Protein AF-A0A928R3A6-F1 (afdb_monomer)

Solvent-accessible surface area (backbone atoms only — not comparable to full-atom values): 7538 Å² total; per-residue (Å²): 135,83,84,81,79,82,68,77,83,65,79,88,71,73,88,91,56,94,48,51,78,39,43,74,78,38,34,31,51,31,43,35,30,41,35,39,32,39,59,87,76,88,65,63,70,66,46,34,37,37,31,57,60,89,58,88,68,73,43,82,46,68,62,57,96,52,33,34,70,45,71,86,47,59,63,73,38,48,32,35,33,38,42,36,21,83,96,40,38,27,48,78,45,53,43,60,20,30,88,69,92,76,82,71,78,62,62,79,37,86,88,42,66,90,49,45,90,82,50,75,68,90,128

Foldseek 3Di:
DDDDPPPPPFQDDDPPDQFWQWHWRAWFAEQFKIKTFTGDDDLDDKWKWKDFPPDDDIDTFDDDHGMTMDGRHHGQTKMWMWMDRVVTIGDIAIDHHHHDDDGPGGDQDLPGCNCVVVPSDDD

Structure (mmCIF, N/CA/C/O backbone):
data_AF-A0A928R3A6-F1
#
_entry.id   AF-A0A928R3A6-F1
#
loop_
_atom_site.group_PDB
_atom_site.id
_atom_site.type_symbol
_atom_site.label_atom_id
_atom_site.label_alt_id
_atom_site.label_comp_id
_atom_site.label_asym_id
_atom_site.label_entity_id
_atom_site.label_seq_id
_atom_site.pdbx_PDB_ins_code
_atom_site.Cartn_x
_atom_site.Cartn_y
_atom_site.Cartn_z
_atom_site.occupancy
_atom_site.B_iso_or_equiv
_atom_site.auth_seq_id
_atom_site.auth_comp_id
_atom_site.auth_asym_id
_atom_site.auth_atom_id
_atom_site.pdbx_PDB_model_num
ATOM 1 N N . MET A 1 1 ? -9.986 -32.278 -26.704 1.00 42.88 1 MET A N 1
ATOM 2 C CA . MET A 1 1 ? -9.747 -30.841 -26.449 1.00 42.88 1 MET A CA 1
ATOM 3 C C . MET A 1 1 ? -8.354 -30.704 -25.855 1.00 42.88 1 MET A C 1
ATOM 5 O O . MET A 1 1 ? -8.076 -31.394 -24.886 1.00 42.88 1 MET A O 1
ATOM 9 N N . LYS A 1 2 ? -7.455 -29.922 -26.465 1.00 39.16 2 LYS A N 1
ATOM 10 C CA . LYS A 1 2 ? -6.143 -29.616 -25.871 1.00 39.16 2 LYS A CA 1
ATOM 11 C C . LYS A 1 2 ? -6.337 -28.408 -24.954 1.00 39.16 2 LYS A C 1
ATOM 13 O O . LYS A 1 2 ? -6.715 -27.351 -25.447 1.00 39.16 2 LYS A O 1
ATOM 18 N N . GLY A 1 3 ? -6.170 -28.602 -23.646 1.00 44.81 3 GLY A N 1
ATOM 19 C CA . GLY A 1 3 ? -6.261 -27.526 -22.659 1.00 44.81 3 GLY A CA 1
ATOM 20 C C . GLY A 1 3 ? -5.193 -26.476 -22.936 1.00 44.81 3 GLY A C 1
ATOM 21 O O . GLY A 1 3 ? -4.018 -26.805 -23.095 1.00 44.81 3 GLY A O 1
ATOM 22 N N . GLN A 1 4 ? -5.627 -25.230 -23.076 1.00 43.78 4 GLN A N 1
ATOM 23 C CA . GLN A 1 4 ? -4.754 -24.089 -23.270 1.00 43.78 4 GLN A CA 1
ATOM 24 C C . GLN A 1 4 ? -4.364 -23.576 -21.875 1.00 43.78 4 GLN A C 1
ATOM 26 O O . GLN A 1 4 ? -5.187 -22.988 -21.183 1.00 43.78 4 GLN A O 1
ATOM 31 N N . ASN A 1 5 ? -3.132 -23.863 -21.445 1.00 48.47 5 ASN A N 1
ATOM 32 C CA . ASN A 1 5 ? -2.627 -23.514 -20.109 1.00 48.47 5 ASN A CA 1
ATOM 33 C C . ASN A 1 5 ? -1.894 -22.160 -20.084 1.00 48.47 5 ASN A C 1
ATOM 35 O O . ASN A 1 5 ? -1.284 -21.813 -19.080 1.00 48.47 5 ASN A O 1
ATOM 39 N N . THR A 1 6 ? -1.928 -21.392 -21.178 1.00 50.00 6 THR A N 1
ATOM 40 C CA . THR A 1 6 ? -1.274 -20.074 -21.283 1.00 50.00 6 THR A CA 1
ATOM 41 C C . THR A 1 6 ? -2.200 -18.946 -20.820 1.00 50.00 6 THR A C 1
ATOM 43 O O . THR A 1 6 ? -2.228 -17.864 -21.403 1.00 50.00 6 THR A O 1
ATOM 46 N N . TRP A 1 7 ? -2.966 -19.181 -19.748 1.00 54.53 7 TRP A N 1
ATOM 47 C CA . TRP A 1 7 ? -3.520 -18.067 -18.984 1.00 54.53 7 TRP A CA 1
ATOM 48 C C . TRP A 1 7 ? -2.334 -17.356 -18.330 1.00 54.53 7 TRP A C 1
ATOM 50 O O . TRP A 1 7 ? -1.609 -17.959 -17.541 1.00 54.53 7 TRP A O 1
ATOM 60 N N . SER A 1 8 ? -2.079 -16.103 -18.706 1.00 52.50 8 SER A N 1
ATOM 61 C CA . SER A 1 8 ? -1.073 -15.294 -18.019 1.00 52.50 8 SER A CA 1
ATOM 62 C C . SER A 1 8 ? -1.532 -15.119 -16.573 1.00 52.50 8 SER A C 1
ATOM 64 O O . SER A 1 8 ? -2.506 -14.421 -16.308 1.00 52.50 8 SER A O 1
ATOM 66 N N . TYR A 1 9 ? -0.860 -15.789 -15.637 1.00 51.28 9 TYR A N 1
ATOM 67 C CA . TYR A 1 9 ? -1.101 -15.664 -14.196 1.00 51.28 9 TYR A CA 1
ATOM 68 C C . TYR A 1 9 ? -0.595 -14.334 -13.622 1.00 51.28 9 TYR A C 1
ATOM 70 O O . TYR A 1 9 ? -0.574 -14.166 -12.406 1.00 51.28 9 TYR A O 1
ATOM 78 N N . GLN A 1 10 ? -0.167 -13.387 -14.464 1.00 55.12 10 GLN A N 1
ATOM 79 C CA . GLN A 1 10 ? 0.217 -12.06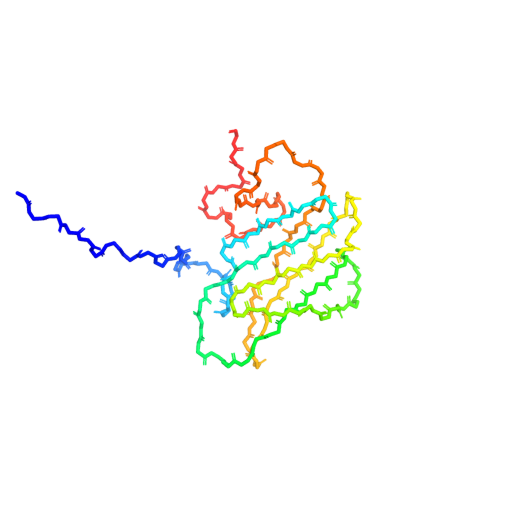8 -13.983 1.00 55.12 10 GLN A CA 1
ATOM 80 C C . GLN A 1 10 ? -1.025 -11.350 -13.431 1.00 55.12 10 GLN A C 1
ATOM 82 O O . GLN A 1 10 ? -2.022 -11.237 -14.154 1.00 55.12 10 GLN A O 1
ATOM 87 N N . PRO A 1 11 ? -0.997 -10.881 -12.166 1.00 63.00 11 PRO A N 1
ATOM 88 C CA . PRO A 1 11 ? -2.098 -10.117 -11.600 1.00 63.00 11 PRO A CA 1
ATOM 89 C C . PRO A 1 11 ? -2.478 -8.959 -12.523 1.00 63.00 11 PRO A C 1
ATOM 91 O O . PRO A 1 11 ? -1.618 -8.267 -13.071 1.00 63.00 11 PRO A O 1
ATOM 94 N N . TYR A 1 12 ? -3.781 -8.788 -12.733 1.00 67.88 12 TYR A N 1
ATOM 95 C CA . TYR A 1 12 ? -4.318 -7.834 -13.696 1.00 67.88 12 TYR A CA 1
ATOM 96 C C . TYR A 1 12 ? -3.834 -6.410 -13.398 1.00 67.88 12 TYR A C 1
ATOM 98 O O . TYR A 1 12 ? -4.100 -5.879 -12.323 1.00 67.88 12 TYR A O 1
ATOM 106 N N . ARG A 1 13 ? -3.172 -5.781 -14.376 1.00 70.75 13 ARG A N 1
ATOM 107 C CA . ARG A 1 13 ? -2.807 -4.361 -14.350 1.00 70.75 13 ARG A CA 1
ATOM 108 C C . ARG A 1 13 ? -3.751 -3.585 -15.278 1.00 70.75 13 ARG A C 1
ATOM 110 O O . ARG A 1 13 ? -3.740 -3.839 -16.484 1.00 70.75 13 ARG A O 1
ATOM 117 N N . PRO A 1 14 ? -4.553 -2.641 -14.762 1.00 68.12 14 PRO A N 1
ATOM 118 C CA . PRO A 1 14 ? -5.435 -1.821 -15.589 1.00 68.12 14 PRO A CA 1
ATOM 119 C C . PRO A 1 14 ? -4.647 -1.025 -16.639 1.00 68.12 14 PRO A C 1
ATOM 121 O O . PRO A 1 14 ? -3.728 -0.289 -16.296 1.00 68.12 14 PRO A O 1
ATOM 124 N N . PHE A 1 15 ? -5.016 -1.155 -17.917 1.00 64.81 15 PHE A N 1
ATOM 125 C CA . PHE A 1 15 ? -4.296 -0.517 -19.032 1.00 64.81 15 PHE A CA 1
ATOM 126 C C . PHE A 1 15 ? -4.625 0.978 -19.212 1.00 64.81 15 PHE A C 1
ATOM 128 O O . PHE A 1 15 ? -3.810 1.726 -19.738 1.00 64.81 15 PHE A O 1
ATOM 135 N N . LEU A 1 16 ? -5.813 1.422 -18.782 1.00 63.06 16 LEU A N 1
ATOM 136 C CA . LEU A 1 16 ? -6.332 2.780 -19.030 1.00 63.06 16 LEU A CA 1
ATOM 137 C C . LEU A 1 16 ? -6.380 3.676 -17.776 1.00 63.06 16 LEU A C 1
ATOM 139 O O . LEU A 1 16 ? -7.016 4.726 -17.811 1.00 63.06 16 LEU A O 1
ATOM 143 N N . TRP A 1 17 ? -5.733 3.279 -16.674 1.00 65.94 17 TRP A N 1
ATOM 144 C CA . TRP A 1 17 ? -5.744 4.032 -15.412 1.00 65.94 17 TRP A CA 1
ATOM 145 C C . TRP A 1 17 ? -4.342 4.345 -14.908 1.00 65.94 17 TRP A C 1
ATOM 147 O O . TRP A 1 17 ? -3.407 3.565 -15.089 1.00 65.94 17 TRP A O 1
ATOM 157 N N . GLU A 1 18 ? -4.214 5.484 -14.230 1.00 72.75 18 GLU A N 1
ATOM 158 C CA . GLU A 1 18 ? -2.987 5.840 -13.532 1.00 72.75 18 GLU A CA 1
ATOM 159 C C . GLU A 1 18 ? -2.809 4.922 -12.314 1.00 72.75 18 GLU A C 1
ATOM 161 O O . GLU A 1 18 ? -3.526 4.993 -11.312 1.00 72.75 18 GLU A O 1
ATOM 166 N N . VAL A 1 19 ? -1.856 4.004 -12.432 1.00 75.19 19 VAL A N 1
ATOM 167 C CA . VAL A 1 19 ? -1.547 3.003 -11.404 1.00 75.19 19 VAL A CA 1
ATOM 168 C C . VAL A 1 19 ? -0.176 3.219 -10.753 1.00 75.19 19 VAL A C 1
ATOM 170 O O . VAL A 1 19 ? 0.173 2.504 -9.815 1.00 75.19 19 VAL A O 1
ATOM 173 N N . GLY A 1 20 ? 0.571 4.228 -11.214 1.00 83.69 20 GLY A N 1
ATOM 174 C CA . GLY A 1 20 ? 1.997 4.413 -10.937 1.00 83.69 20 GLY A CA 1
ATOM 175 C C . GLY A 1 20 ? 2.884 3.547 -11.839 1.00 83.69 20 GLY A C 1
ATOM 176 O O . GLY A 1 20 ? 2.392 2.737 -12.631 1.00 83.69 20 GLY A O 1
ATOM 177 N N . ASP A 1 21 ? 4.202 3.705 -11.724 1.00 89.94 21 ASP A N 1
ATOM 178 C CA . ASP A 1 21 ? 5.172 2.860 -12.430 1.00 89.94 21 ASP A CA 1
ATOM 179 C C . ASP A 1 21 ? 5.153 1.429 -11.862 1.00 89.94 21 ASP A C 1
ATOM 181 O O . ASP A 1 21 ? 5.095 0.448 -12.616 1.00 89.94 21 ASP A O 1
ATOM 185 N N . ILE A 1 22 ? 5.108 1.329 -10.530 1.00 93.19 22 ILE A N 1
ATOM 186 C CA . ILE A 1 22 ? 5.051 0.089 -9.747 1.00 93.19 22 ILE A CA 1
ATOM 187 C C . ILE A 1 22 ? 3.606 -0.162 -9.311 1.00 93.19 22 ILE A C 1
ATOM 189 O O . ILE A 1 22 ? 2.960 0.721 -8.747 1.00 93.19 22 ILE A O 1
ATOM 193 N N . TYR A 1 23 ? 3.085 -1.365 -9.564 1.00 92.19 23 TYR A N 1
ATOM 194 C CA . TYR A 1 23 ? 1.681 -1.676 -9.297 1.00 92.19 23 TYR A CA 1
ATOM 195 C C . TYR A 1 23 ? 1.508 -2.561 -8.065 1.00 92.19 23 TYR A C 1
ATOM 197 O O . TYR A 1 23 ? 1.771 -3.760 -8.129 1.00 92.19 23 TYR A O 1
ATOM 205 N N . ILE A 1 24 ? 1.012 -1.968 -6.976 1.00 93.69 24 ILE A N 1
ATOM 206 C CA . ILE A 1 24 ? 0.585 -2.689 -5.770 1.00 93.69 24 ILE A CA 1
ATOM 207 C C . ILE A 1 24 ? -0.751 -3.378 -6.067 1.00 93.69 24 ILE A C 1
ATOM 209 O O . ILE A 1 24 ? -1.784 -2.713 -6.215 1.00 93.69 24 ILE A O 1
ATOM 213 N N . CYS A 1 25 ? -0.720 -4.704 -6.170 1.00 91.06 25 CYS A N 1
ATOM 214 C CA . CYS A 1 25 ? -1.846 -5.532 -6.599 1.00 91.06 25 CYS A CA 1
ATOM 215 C C . CYS A 1 25 ? -2.634 -6.129 -5.424 1.00 91.06 25 CYS A C 1
ATOM 217 O O . CYS A 1 25 ? -3.828 -6.411 -5.572 1.00 91.06 25 CYS A O 1
ATOM 219 N N . ARG A 1 26 ? -2.012 -6.264 -4.248 1.00 93.25 26 ARG A N 1
ATOM 220 C CA . ARG A 1 26 ? -2.642 -6.860 -3.068 1.00 93.25 26 ARG A CA 1
ATOM 221 C C . ARG A 1 26 ? -2.346 -6.049 -1.815 1.00 93.25 26 ARG A C 1
ATOM 223 O O . ARG A 1 26 ? -1.214 -5.638 -1.596 1.00 93.25 26 ARG A O 1
ATOM 230 N N . VAL A 1 27 ? -3.375 -5.830 -1.002 1.00 95.06 27 VAL A N 1
ATOM 231 C CA . VAL A 1 27 ? -3.290 -5.126 0.281 1.00 95.06 27 VAL A CA 1
ATOM 232 C C . VAL A 1 27 ? -4.038 -5.939 1.329 1.00 95.06 27 VAL A C 1
ATOM 234 O O . VAL A 1 27 ? -5.192 -6.304 1.124 1.00 95.06 27 VAL A O 1
ATOM 237 N N . VAL A 1 28 ? -3.398 -6.240 2.451 1.00 96.44 28 VAL A N 1
ATOM 238 C CA . VAL A 1 28 ? -3.929 -7.089 3.520 1.00 96.44 28 VAL A CA 1
ATOM 239 C C . VAL A 1 28 ? -3.597 -6.444 4.871 1.00 96.44 28 VAL A C 1
ATOM 241 O O . VAL A 1 28 ? -2.574 -6.756 5.480 1.00 96.44 28 VAL A O 1
ATOM 244 N N . PRO A 1 29 ? -4.430 -5.510 5.362 1.00 96.38 29 PRO A N 1
ATOM 245 C CA . PRO A 1 29 ? -4.319 -5.033 6.727 1.00 96.38 29 PRO A CA 1
ATOM 246 C C . PRO A 1 29 ? -4.743 -6.133 7.705 1.00 96.38 29 PRO A C 1
ATOM 248 O O . PRO A 1 29 ? -5.774 -6.792 7.531 1.00 96.38 29 PRO A O 1
ATOM 251 N N . GLY A 1 30 ? -3.947 -6.300 8.753 1.00 94.81 30 GLY A N 1
ATOM 252 C CA . GLY A 1 30 ? -4.311 -7.010 9.969 1.00 94.81 30 GLY A CA 1
ATOM 253 C C . GLY A 1 30 ? -4.706 -6.042 11.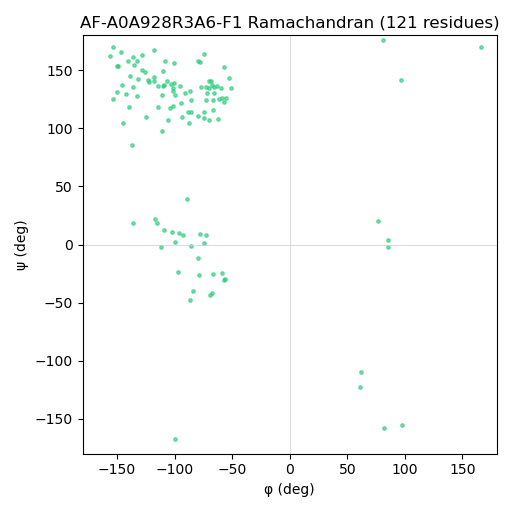084 1.00 94.81 30 GLY A C 1
ATOM 254 O O . GLY A 1 30 ? -4.906 -4.844 10.873 1.00 94.81 30 GLY A O 1
ATOM 255 N N . GLU A 1 31 ? -4.797 -6.567 12.305 1.00 95.62 31 GLU A N 1
ATOM 256 C CA . GLU A 1 31 ? -5.166 -5.764 13.475 1.00 95.62 31 GLU A CA 1
ATOM 257 C C . GLU A 1 31 ? -4.089 -4.729 13.831 1.00 95.62 31 GLU A C 1
ATOM 259 O O . GLU A 1 31 ? -4.404 -3.579 14.126 1.00 95.62 31 GLU A O 1
ATOM 264 N N . THR A 1 32 ? -2.824 -5.139 13.759 1.00 96.81 32 THR A N 1
ATOM 265 C CA . THR A 1 32 ? -1.634 -4.322 14.056 1.00 96.81 32 THR A CA 1
ATOM 266 C C . THR A 1 32 ? -0.530 -4.524 13.016 1.00 96.81 32 THR A C 1
ATOM 268 O O . THR A 1 32 ? 0.642 -4.224 13.256 1.00 96.81 32 THR A O 1
ATOM 271 N N . THR A 1 33 ? -0.901 -5.061 11.855 1.00 96.81 33 THR A N 1
ATOM 272 C CA . THR A 1 33 ? 0.010 -5.360 10.752 1.00 96.81 33 THR A CA 1
ATOM 273 C C . THR A 1 33 ? -0.551 -4.844 9.436 1.00 96.81 33 THR A C 1
ATOM 275 O O . THR A 1 33 ? -1.760 -4.636 9.298 1.00 96.81 33 THR A O 1
ATOM 278 N N . LEU A 1 34 ? 0.322 -4.643 8.459 1.00 97.31 34 LEU A N 1
ATOM 279 C CA . LEU A 1 34 ? -0.045 -4.342 7.085 1.00 97.31 34 LEU A CA 1
ATOM 280 C C . LEU A 1 34 ? 0.882 -5.118 6.160 1.00 97.31 34 LEU A C 1
ATOM 282 O O . LEU A 1 34 ? 2.089 -4.901 6.182 1.00 97.31 34 LEU A O 1
ATOM 286 N N . HIS A 1 35 ? 0.291 -5.993 5.358 1.00 97.44 35 HIS A N 1
ATOM 287 C CA . HIS A 1 35 ? 0.979 -6.713 4.301 1.00 97.44 35 HIS A CA 1
ATOM 288 C C . HIS A 1 35 ? 0.520 -6.185 2.943 1.00 97.44 35 HIS A C 1
ATOM 290 O O . HIS A 1 35 ? -0.677 -5.950 2.735 1.00 97.44 35 HIS A O 1
ATOM 296 N N . PHE A 1 36 ? 1.440 -5.996 2.006 1.00 96.88 36 PHE A N 1
ATOM 297 C CA . PHE A 1 36 ? 1.087 -5.679 0.627 1.00 96.88 36 PHE A CA 1
ATOM 298 C C . PHE A 1 36 ? 2.123 -6.199 -0.362 1.00 96.88 36 PHE A C 1
ATOM 300 O O . PHE A 1 36 ? 3.305 -6.321 -0.055 1.00 96.88 36 PHE A O 1
ATOM 307 N N . GLU A 1 37 ? 1.649 -6.448 -1.578 1.00 96.38 37 GLU A N 1
ATOM 308 C CA . GLU A 1 37 ? 2.429 -7.035 -2.663 1.00 96.38 37 GLU A CA 1
ATOM 309 C C . GLU A 1 37 ? 2.310 -6.176 -3.921 1.00 96.38 37 GLU A C 1
ATOM 311 O O . GLU A 1 37 ? 1.270 -5.551 -4.186 1.00 96.38 37 GLU A O 1
ATOM 316 N N . TRP A 1 38 ? 3.359 -6.183 -4.738 1.00 94.69 38 TRP A N 1
ATOM 317 C CA . TRP A 1 38 ? 3.374 -5.536 -6.046 1.00 94.69 38 TRP A CA 1
ATOM 318 C C . TRP A 1 38 ? 3.837 -6.475 -7.153 1.00 94.69 38 TRP A C 1
ATOM 320 O O . TRP A 1 38 ? 4.423 -7.530 -6.930 1.00 94.69 38 TRP A O 1
ATOM 330 N N . LEU A 1 39 ? 3.551 -6.083 -8.393 1.00 92.56 39 LEU A N 1
ATOM 331 C CA . LEU A 1 39 ? 4.038 -6.810 -9.558 1.00 92.56 39 LEU A CA 1
ATOM 332 C C . LEU A 1 39 ? 5.562 -6.678 -9.706 1.00 92.56 39 LEU A C 1
ATOM 334 O O . LEU A 1 39 ? 6.078 -5.567 -9.550 1.00 92.56 39 LEU A O 1
ATOM 338 N N . PRO A 1 40 ? 6.266 -7.758 -10.105 1.00 92.44 40 PRO A N 1
ATOM 339 C CA . PRO A 1 40 ? 7.681 -7.689 -10.450 1.00 92.44 40 PRO A CA 1
ATOM 340 C C . PRO A 1 40 ? 7.971 -6.607 -11.497 1.00 92.44 40 PRO A C 1
ATOM 342 O O . PRO A 1 40 ? 7.187 -6.397 -12.428 1.00 92.44 40 PRO A O 1
ATOM 345 N N . HIS A 1 41 ? 9.119 -5.946 -11.363 1.00 91.50 41 HIS A N 1
ATOM 346 C CA . HIS A 1 41 ? 9.574 -4.899 -12.273 1.00 91.50 41 HIS A CA 1
ATOM 347 C C . HIS A 1 41 ? 11.099 -4.896 -12.421 1.00 91.50 41 HIS A C 1
ATOM 349 O O . HIS A 1 41 ? 11.819 -5.452 -11.597 1.00 91.50 41 HIS A O 1
ATOM 355 N N . GLU A 1 42 ? 11.599 -4.193 -13.436 1.00 92.38 42 GLU A N 1
ATOM 356 C CA . GLU A 1 42 ? 13.033 -4.131 -13.768 1.00 92.38 42 GLU A CA 1
ATOM 357 C C . GLU A 1 42 ? 13.708 -2.821 -13.311 1.00 92.38 42 GLU A C 1
ATOM 359 O O . GLU A 1 42 ? 14.846 -2.542 -13.671 1.00 92.38 42 GLU A O 1
ATOM 364 N N . PHE A 1 43 ? 13.024 -2.003 -12.503 1.00 90.38 43 PHE A N 1
ATOM 365 C CA . PHE A 1 43 ? 13.497 -0.677 -12.067 1.00 90.38 43 PHE A CA 1
ATOM 366 C C . PHE A 1 43 ? 14.615 -0.686 -11.003 1.00 90.38 43 PHE A C 1
ATOM 368 O O . PHE A 1 43 ? 15.056 0.380 -10.583 1.00 90.38 43 PHE A O 1
ATOM 375 N N . GLY A 1 44 ? 15.090 -1.861 -10.578 1.00 91.88 44 GLY A N 1
ATOM 376 C CA . GLY A 1 44 ? 16.158 -2.009 -9.585 1.00 91.88 44 GLY A CA 1
ATOM 377 C C . GLY A 1 44 ? 15.660 -2.275 -8.162 1.00 91.88 44 GLY A C 1
ATOM 378 O O . GLY A 1 44 ? 14.583 -2.840 -7.965 1.00 91.88 44 GLY A O 1
ATOM 379 N N . GLU A 1 45 ? 16.488 -1.915 -7.177 1.00 93.94 45 GLU A N 1
ATOM 380 C CA . GLU A 1 45 ? 16.204 -2.126 -5.753 1.00 93.94 45 GLU A CA 1
ATOM 381 C C . GLU A 1 45 ? 14.970 -1.336 -5.314 1.00 93.94 45 GLU A C 1
ATOM 383 O O . GLU A 1 45 ? 14.787 -0.174 -5.678 1.00 93.94 45 GLU A O 1
ATOM 388 N N . THR A 1 46 ? 14.120 -2.002 -4.540 1.00 95.94 46 THR A N 1
ATOM 389 C CA . THR A 1 46 ? 12.802 -1.507 -4.167 1.00 95.94 46 THR A CA 1
ATOM 390 C C . THR A 1 46 ? 12.765 -1.138 -2.695 1.00 95.94 46 THR A C 1
ATOM 392 O O . THR A 1 46 ? 13.228 -1.905 -1.854 1.00 95.94 46 THR A O 1
ATOM 395 N N . LYS A 1 47 ? 12.166 0.011 -2.384 1.00 97.12 47 LYS A N 1
ATOM 396 C CA . LYS A 1 47 ? 11.932 0.476 -1.018 1.00 97.12 47 LYS A CA 1
ATOM 397 C C . LYS A 1 47 ? 10.453 0.719 -0.785 1.00 97.12 47 LYS A C 1
ATOM 399 O O . LYS A 1 47 ? 9.756 1.249 -1.651 1.00 97.12 47 LYS A O 1
ATOM 404 N N . ALA A 1 48 ? 9.987 0.338 0.395 1.00 97.69 48 ALA A N 1
ATOM 405 C CA . ALA A 1 48 ? 8.624 0.561 0.838 1.00 97.69 48 ALA A CA 1
ATOM 406 C C . ALA A 1 48 ? 8.595 1.663 1.894 1.00 97.69 48 ALA A C 1
ATOM 408 O O . ALA A 1 48 ? 9.451 1.717 2.774 1.00 97.69 48 ALA A O 1
ATOM 409 N N . TYR A 1 49 ? 7.576 2.511 1.829 1.00 98.06 49 TYR A N 1
ATOM 410 C CA . TYR A 1 49 ? 7.366 3.582 2.791 1.00 98.06 49 TYR A CA 1
ATOM 411 C C . TYR A 1 49 ? 5.928 3.576 3.279 1.00 98.06 49 TYR A C 1
ATOM 413 O O . TYR A 1 49 ? 4.999 3.354 2.500 1.00 98.06 49 TYR A O 1
ATOM 421 N N . PHE A 1 50 ? 5.738 3.873 4.561 1.00 98.25 50 PHE A N 1
ATOM 422 C CA . PHE A 1 50 ? 4.421 4.006 5.168 1.00 98.25 50 PHE A CA 1
ATOM 423 C C . PHE A 1 50 ? 4.374 5.165 6.159 1.00 98.25 50 PHE A C 1
ATOM 425 O O . PHE A 1 50 ? 5.398 5.609 6.682 1.00 98.25 50 PHE A O 1
ATOM 432 N N . ARG A 1 51 ? 3.167 5.658 6.424 1.00 97.75 51 ARG A N 1
ATOM 433 C CA . ARG A 1 51 ? 2.903 6.660 7.456 1.00 97.75 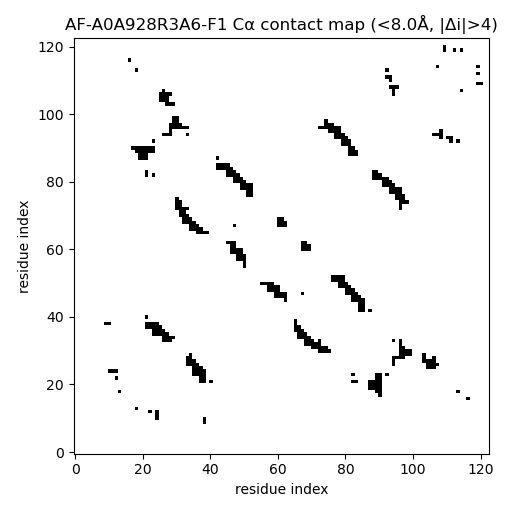51 ARG A CA 1
ATOM 434 C C . ARG A 1 51 ? 1.462 6.601 7.930 1.00 97.75 51 ARG A C 1
ATOM 436 O O . ARG A 1 51 ? 0.595 6.071 7.233 1.00 97.75 51 ARG A O 1
ATOM 443 N N . ILE A 1 52 ? 1.199 7.184 9.095 1.00 97.44 52 ILE A N 1
ATOM 444 C CA . ILE A 1 52 ? -0.178 7.436 9.523 1.00 97.44 52 ILE A CA 1
ATOM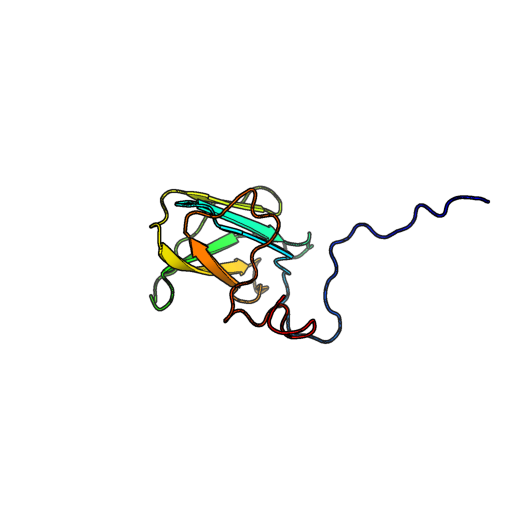 445 C C . ILE A 1 52 ? -0.781 8.455 8.556 1.00 97.44 52 ILE A C 1
ATOM 447 O O . ILE A 1 52 ? -0.147 9.441 8.185 1.00 97.44 52 ILE A O 1
ATOM 451 N N . ARG A 1 53 ? -2.011 8.213 8.116 1.00 95.88 53 ARG A N 1
ATOM 452 C CA . ARG A 1 53 ? -2.670 9.073 7.141 1.00 95.88 53 ARG A CA 1
ATOM 453 C C . ARG A 1 53 ? -2.711 10.526 7.626 1.00 95.88 53 ARG A C 1
ATOM 455 O O . ARG A 1 53 ? -3.211 10.811 8.712 1.00 95.88 53 ARG A O 1
ATOM 462 N N . GLY A 1 54 ? -2.206 11.436 6.794 1.00 92.25 54 GLY A N 1
ATOM 463 C CA . GLY A 1 54 ? -2.163 12.870 7.088 1.00 92.25 54 GLY A CA 1
ATOM 464 C C . GLY A 1 54 ? -0.952 13.344 7.898 1.00 92.25 54 GLY A C 1
ATOM 465 O O . GLY A 1 54 ? -0.833 14.548 8.114 1.00 92.25 54 GLY A O 1
ATOM 466 N N . THR A 1 55 ? -0.041 12.459 8.320 1.00 95.69 55 THR A N 1
ATOM 467 C CA . THR A 1 55 ? 1.261 12.891 8.857 1.00 95.69 55 THR A CA 1
ATOM 468 C C . THR A 1 55 ? 2.218 13.239 7.721 1.00 95.69 55 THR A C 1
ATOM 470 O O . THR A 1 55 ? 2.048 12.785 6.594 1.00 95.69 55 THR A O 1
ATOM 473 N N . GLU A 1 56 ? 3.237 14.052 7.985 1.00 93.12 56 GLU A N 1
ATOM 474 C CA . GLU A 1 56 ? 4.185 14.462 6.940 1.00 93.12 56 GLU A CA 1
ATOM 475 C C . GLU A 1 56 ? 5.301 13.432 6.736 1.00 93.12 56 GLU A C 1
ATOM 477 O O . GLU A 1 56 ? 5.653 13.119 5.597 1.00 93.12 56 GLU A O 1
ATOM 482 N N . GLU A 1 57 ? 5.802 12.858 7.830 1.00 95.50 57 GLU A N 1
ATOM 483 C CA . GLU A 1 57 ? 6.961 11.967 7.828 1.00 95.50 57 GLU A CA 1
ATOM 484 C C . GLU A 1 57 ? 6.623 10.561 7.319 1.00 95.50 57 GLU A C 1
ATOM 486 O O . GLU A 1 57 ? 5.621 9.961 7.714 1.00 95.50 57 GLU A O 1
ATOM 491 N N . TRP A 1 58 ? 7.494 10.037 6.454 1.00 97.56 58 TRP A N 1
ATOM 492 C CA . TRP A 1 58 ? 7.443 8.671 5.940 1.00 97.56 58 TRP A CA 1
ATOM 493 C C . TRP A 1 58 ? 8.457 7.799 6.670 1.00 97.56 58 TRP A C 1
ATOM 495 O O . TRP A 1 58 ? 9.612 8.185 6.831 1.00 97.56 58 TRP A O 1
ATOM 505 N N . THR A 1 59 ? 8.030 6.608 7.074 1.00 97.69 59 THR A N 1
ATOM 506 C CA . THR A 1 59 ? 8.896 5.586 7.664 1.00 97.69 59 THR A CA 1
ATOM 507 C C . THR A 1 59 ? 9.213 4.531 6.612 1.00 97.69 59 THR A C 1
ATOM 509 O O . THR A 1 59 ? 8.308 4.058 5.924 1.00 97.69 59 THR A O 1
ATOM 512 N N . GLU A 1 60 ? 10.489 4.173 6.470 1.00 97.56 60 GLU A N 1
ATOM 513 C CA . GLU A 1 60 ? 10.919 3.079 5.592 1.00 97.56 60 GLU A CA 1
ATOM 514 C C . GLU A 1 60 ? 10.543 1.726 6.211 1.00 97.56 60 GLU A C 1
ATOM 516 O O . GLU A 1 60 ? 10.732 1.506 7.410 1.00 97.56 60 GLU A O 1
ATOM 521 N N . ALA A 1 61 ? 10.005 0.825 5.396 1.00 96.56 61 ALA A N 1
ATOM 522 C CA . ALA A 1 61 ? 9.689 -0.543 5.775 1.00 96.56 61 ALA A CA 1
ATOM 523 C C . ALA A 1 61 ? 10.626 -1.529 5.073 1.00 96.56 61 ALA A C 1
ATOM 525 O O . ALA A 1 61 ? 11.077 -1.298 3.950 1.00 96.56 61 ALA A O 1
ATOM 526 N N . ALA A 1 62 ? 10.895 -2.650 5.742 1.00 94.44 62 ALA A N 1
ATOM 527 C CA . ALA A 1 62 ? 11.674 -3.730 5.160 1.00 94.44 62 ALA A CA 1
ATOM 528 C C . ALA A 1 62 ? 10.900 -4.386 4.008 1.00 94.44 62 ALA A C 1
ATOM 530 O O . ALA A 1 62 ? 9.697 -4.632 4.111 1.00 94.44 62 ALA A O 1
ATOM 531 N N . VAL A 1 63 ? 11.610 -4.666 2.919 1.00 95.81 63 VAL A N 1
ATOM 532 C CA . VAL A 1 63 ? 11.080 -5.299 1.709 1.00 95.81 63 VAL A CA 1
ATOM 533 C C . VAL A 1 63 ? 11.725 -6.667 1.544 1.00 95.81 63 VAL A C 1
ATOM 535 O O . VAL A 1 63 ? 12.943 -6.796 1.673 1.00 95.81 63 VAL A O 1
ATOM 538 N N . GLU A 1 64 ? 10.920 -7.672 1.207 1.00 94.19 64 GLU A N 1
ATOM 539 C CA . GLU A 1 64 ? 11.390 -9.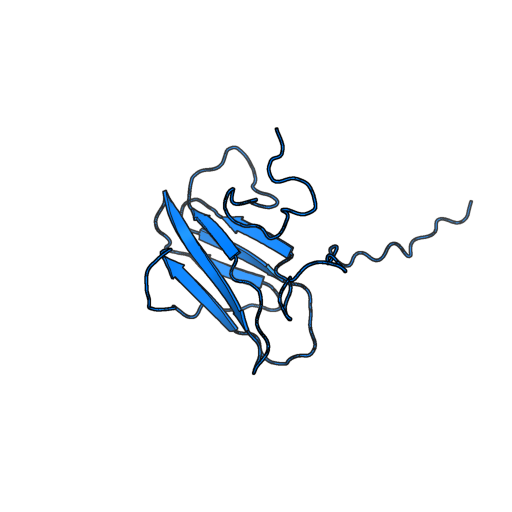006 0.846 1.00 94.19 64 GLU A CA 1
ATOM 540 C C . GLU A 1 64 ? 10.829 -9.372 -0.534 1.00 94.19 64 GLU A C 1
ATOM 542 O O . GLU A 1 64 ? 9.632 -9.557 -0.718 1.00 94.19 64 GLU A O 1
ATOM 547 N N . GLY A 1 65 ? 11.688 -9.420 -1.556 1.00 93.69 65 GLY A N 1
ATOM 548 C CA . GLY A 1 65 ? 11.249 -9.704 -2.926 1.00 93.69 65 GLY A CA 1
ATOM 549 C C . GLY A 1 65 ? 10.264 -8.658 -3.468 1.00 93.69 65 GLY A C 1
ATOM 550 O O . GLY A 1 65 ? 10.662 -7.535 -3.776 1.00 93.69 65 GLY A O 1
ATOM 551 N N . THR A 1 66 ? 8.996 -9.045 -3.635 1.00 95.38 66 THR A N 1
ATOM 552 C CA . THR A 1 66 ? 7.907 -8.184 -4.143 1.00 95.38 66 THR A CA 1
ATOM 553 C C . THR A 1 66 ? 6.793 -7.957 -3.120 1.00 95.38 66 THR A C 1
ATOM 555 O O . THR A 1 66 ? 5.653 -7.665 -3.493 1.00 95.38 66 THR A O 1
ATOM 558 N N . GLU A 1 67 ? 7.109 -8.128 -1.840 1.00 96.19 67 GLU A N 1
ATOM 559 C CA . GLU A 1 67 ? 6.183 -7.945 -0.731 1.00 96.19 67 GLU A CA 1
ATOM 560 C C . GLU A 1 67 ? 6.823 -7.176 0.429 1.00 96.19 67 GLU A C 1
ATOM 562 O O . GLU A 1 67 ? 8.045 -7.013 0.529 1.00 96.19 67 GLU A O 1
ATOM 567 N N . CYS A 1 68 ? 5.962 -6.636 1.286 1.00 97.38 68 CYS A N 1
ATOM 568 C CA . CYS A 1 68 ? 6.348 -5.897 2.474 1.00 97.38 68 CYS A CA 1
ATOM 569 C C . CYS A 1 68 ? 5.385 -6.220 3.613 1.00 97.38 68 CYS A C 1
ATOM 571 O O . CYS A 1 68 ? 4.166 -6.090 3.461 1.00 97.38 68 CYS A O 1
ATOM 573 N N . ASP A 1 69 ? 5.957 -6.582 4.760 1.00 97.06 69 ASP A N 1
ATOM 574 C CA . ASP A 1 69 ? 5.246 -6.835 6.005 1.00 97.06 69 AS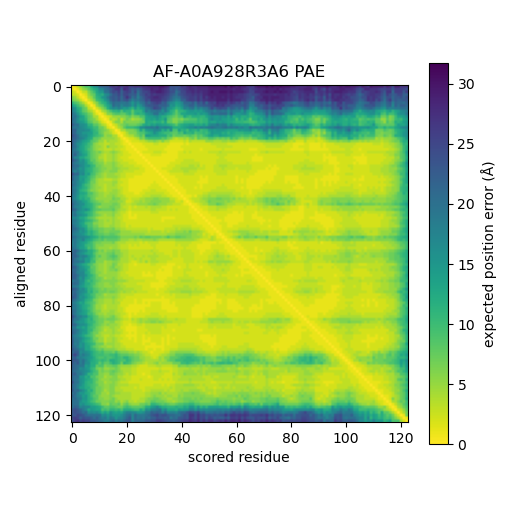P A CA 1
ATOM 575 C C . ASP A 1 69 ? 5.636 -5.802 7.056 1.00 97.06 69 ASP A C 1
ATOM 577 O O . ASP A 1 69 ? 6.787 -5.701 7.486 1.00 97.06 69 ASP A O 1
ATOM 581 N N . ILE A 1 70 ? 4.644 -5.039 7.503 1.00 97.19 70 ILE A N 1
ATOM 582 C CA . ILE A 1 70 ? 4.805 -4.012 8.526 1.00 97.19 70 ILE A CA 1
ATOM 583 C C . ILE A 1 70 ? 4.078 -4.476 9.781 1.00 97.19 70 ILE A C 1
ATOM 585 O O . ILE A 1 70 ? 2.899 -4.823 9.733 1.00 97.19 70 ILE A O 1
ATOM 589 N N . ALA A 1 71 ? 4.770 -4.456 10.918 1.00 96.62 71 ALA A N 1
ATOM 590 C CA . ALA A 1 71 ? 4.222 -4.809 12.224 1.00 96.62 71 ALA A CA 1
ATOM 591 C C . ALA A 1 71 ? 4.274 -3.625 13.199 1.00 96.62 71 ALA A C 1
ATOM 593 O O . ALA A 1 71 ? 4.947 -2.626 12.955 1.00 96.62 71 ALA A O 1
ATOM 594 N N . GLY A 1 72 ? 3.568 -3.745 14.328 1.00 95.81 72 GLY A N 1
ATOM 595 C CA . GLY A 1 72 ? 3.549 -2.709 15.367 1.00 95.81 72 GLY A CA 1
ATOM 596 C C . GLY A 1 72 ? 2.674 -1.501 15.021 1.00 95.81 72 GLY A C 1
ATOM 597 O O . GLY A 1 72 ? 2.853 -0.430 15.596 1.00 95.81 72 GLY A O 1
ATOM 598 N N . LEU A 1 73 ? 1.732 -1.665 14.090 1.00 96.62 73 LEU A N 1
ATOM 599 C CA . LEU A 1 73 ? 0.778 -0.628 13.717 1.00 96.62 73 LEU A CA 1
ATOM 600 C C . LEU A 1 73 ? -0.349 -0.507 14.747 1.00 96.62 73 LEU A C 1
ATOM 602 O O . LEU A 1 73 ? -0.657 -1.439 15.493 1.00 96.62 73 LEU A O 1
ATOM 606 N N . VAL A 1 74 ? -0.982 0.661 14.778 1.00 96.88 74 VAL A N 1
ATOM 607 C CA . VAL A 1 74 ? -2.061 0.972 15.715 1.00 96.88 74 VAL A CA 1
ATOM 608 C C . VAL A 1 74 ? -3.392 0.494 15.138 1.00 96.88 74 VAL A C 1
ATOM 610 O O . VAL A 1 74 ? -3.787 0.895 14.042 1.00 96.88 74 VAL A O 1
ATOM 613 N N . ASN A 1 75 ? -4.107 -0.339 15.897 1.00 96.25 75 ASN A N 1
ATOM 614 C CA . ASN A 1 75 ? -5.452 -0.794 15.544 1.00 96.25 75 ASN A CA 1
ATOM 615 C C . ASN A 1 75 ? -6.407 0.407 15.402 1.00 96.25 75 ASN A C 1
ATOM 617 O O . ASN A 1 75 ? -6.422 1.305 16.244 1.00 96.25 75 ASN A O 1
ATOM 621 N N . GLY A 1 76 ? -7.209 0.416 14.338 1.00 95.06 76 GLY A N 1
ATOM 622 C CA . GLY A 1 76 ? -8.187 1.458 14.046 1.00 95.06 76 GLY A CA 1
ATOM 623 C C . GLY A 1 76 ? -7.610 2.651 13.289 1.00 95.06 76 GLY A C 1
ATOM 624 O O . GLY A 1 76 ? -8.348 3.602 13.021 1.00 95.06 76 GLY A O 1
ATOM 625 N N . THR A 1 77 ? -6.333 2.605 12.908 1.00 96.56 77 THR A N 1
ATOM 626 C CA . THR A 1 77 ? -5.637 3.711 12.244 1.00 96.56 77 THR A CA 1
ATOM 627 C C . THR A 1 77 ? -5.546 3.492 10.740 1.00 96.56 77 THR A C 1
ATOM 629 O O . THR A 1 77 ? -5.305 2.380 10.269 1.00 96.56 77 THR A O 1
ATOM 632 N N . ASP A 1 78 ? -5.757 4.573 9.993 1.00 97.56 78 ASP A N 1
ATOM 633 C CA . ASP A 1 78 ? -5.568 4.616 8.547 1.00 97.56 78 ASP A CA 1
ATOM 634 C C . ASP A 1 78 ? -4.113 4.947 8.219 1.00 97.56 78 ASP A C 1
ATOM 636 O O . ASP A 1 78 ? -3.539 5.896 8.759 1.00 97.56 78 ASP A O 1
ATOM 640 N N . TYR A 1 79 ? -3.532 4.169 7.314 1.00 97.75 79 TYR A N 1
ATOM 641 C CA . TYR A 1 79 ? -2.161 4.303 6.852 1.00 97.75 79 TYR A CA 1
ATOM 642 C C . TYR A 1 79 ? -2.119 4.604 5.358 1.00 97.75 79 TYR A C 1
ATOM 644 O O . TYR A 1 79 ? -2.910 4.080 4.570 1.00 97.75 79 TYR A O 1
ATOM 652 N N . GLU A 1 80 ? -1.151 5.433 4.989 1.00 97.75 80 GLU A N 1
ATOM 653 C CA . GLU A 1 80 ? -0.725 5.672 3.617 1.00 97.75 80 GLU A CA 1
ATOM 654 C C . GLU A 1 80 ? 0.575 4.919 3.374 1.00 97.75 80 GLU A C 1
ATOM 656 O O . GLU A 1 80 ? 1.461 4.920 4.229 1.00 97.75 80 GLU A O 1
ATOM 661 N N . PHE A 1 81 ? 0.700 4.288 2.211 1.00 97.88 81 PHE A N 1
ATOM 662 C CA . PHE A 1 81 ? 1.910 3.558 1.847 1.00 97.88 81 PHE A CA 1
ATOM 663 C C . PHE A 1 81 ? 2.148 3.569 0.341 1.00 97.88 81 PHE A C 1
ATOM 665 O O . PHE A 1 81 ? 1.217 3.712 -0.456 1.00 97.88 81 PHE A O 1
ATOM 672 N N . TYR A 1 82 ? 3.411 3.447 -0.046 1.00 97.50 82 TYR A N 1
ATOM 673 C CA . TYR A 1 82 ? 3.831 3.331 -1.437 1.00 97.50 82 TYR A CA 1
ATOM 674 C C . TYR A 1 82 ? 5.157 2.578 -1.539 1.00 97.50 82 TYR A C 1
ATOM 676 O O . TYR A 1 82 ? 5.840 2.334 -0.544 1.00 97.50 82 TYR A O 1
ATOM 684 N N . VAL A 1 83 ? 5.516 2.250 -2.773 1.00 97.50 83 VAL A N 1
ATOM 685 C CA . VAL A 1 83 ? 6.764 1.593 -3.144 1.00 97.50 83 VAL A CA 1
ATOM 686 C C . VAL A 1 83 ? 7.500 2.452 -4.165 1.00 97.50 83 VAL A C 1
ATOM 688 O O . VAL A 1 83 ? 6.865 3.038 -5.045 1.00 97.50 83 VAL A O 1
ATOM 691 N N . GLU A 1 84 ? 8.822 2.533 -4.073 1.00 96.69 84 GLU A N 1
ATOM 692 C CA . GLU A 1 84 ? 9.664 3.194 -5.071 1.00 96.69 84 GLU A CA 1
ATOM 693 C C . GLU A 1 84 ? 10.907 2.377 -5.427 1.00 96.69 84 GLU A C 1
ATOM 695 O O . GLU A 1 84 ? 11.383 1.557 -4.644 1.00 96.69 84 GLU A O 1
ATOM 700 N N . ALA A 1 85 ? 11.423 2.613 -6.630 1.00 96.50 85 ALA A N 1
ATOM 701 C CA . ALA A 1 85 ? 12.673 2.061 -7.133 1.00 96.50 85 ALA A CA 1
ATOM 702 C C . ALA A 1 85 ? 13.351 3.115 -8.024 1.00 96.50 85 ALA A C 1
ATOM 704 O O . ALA A 1 85 ? 12.906 3.392 -9.141 1.00 96.50 85 ALA A O 1
ATOM 705 N N . GLY A 1 86 ? 14.403 3.759 -7.513 1.00 93.50 86 GLY A N 1
ATOM 706 C CA . GLY A 1 86 ? 15.027 4.907 -8.179 1.00 93.50 86 GLY A CA 1
ATOM 707 C C . GLY A 1 86 ? 14.047 6.076 -8.340 1.00 93.50 86 GLY A C 1
ATOM 708 O O . GLY A 1 86 ? 13.481 6.552 -7.365 1.00 93.50 86 GLY A O 1
ATOM 709 N N . GLU A 1 87 ? 13.826 6.533 -9.574 1.00 93.62 87 GLU A N 1
ATOM 710 C CA . GLU A 1 87 ? 12.860 7.605 -9.889 1.00 93.62 87 GLU A CA 1
ATOM 711 C C . GLU A 1 87 ? 11.420 7.090 -10.088 1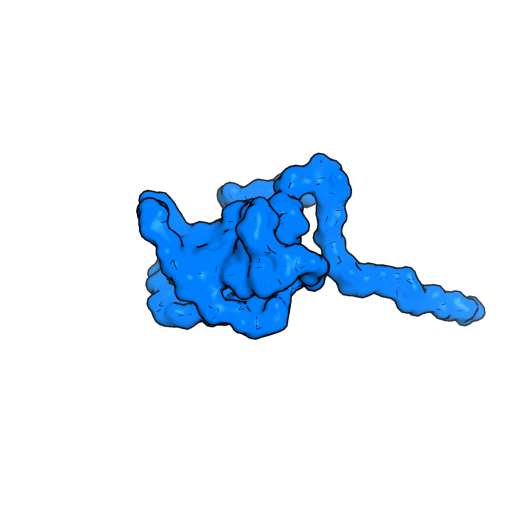.00 93.62 87 GLU A C 1
ATOM 713 O O . GLU A 1 87 ? 10.510 7.865 -10.386 1.00 93.62 87 GLU A O 1
ATOM 718 N N . LYS A 1 88 ? 11.208 5.773 -9.984 1.00 95.31 88 LYS A N 1
ATOM 719 C CA . LYS A 1 88 ? 9.931 5.106 -10.254 1.00 95.31 88 LYS A CA 1
ATOM 720 C C . LYS A 1 88 ? 9.154 4.910 -8.971 1.00 95.31 88 LYS A C 1
ATOM 722 O O . LYS A 1 88 ? 9.718 4.474 -7.974 1.00 95.31 88 LYS A O 1
ATOM 727 N N . LYS A 1 89 ? 7.849 5.185 -9.003 1.00 95.12 89 LYS A N 1
ATOM 728 C CA . LYS A 1 89 ? 7.008 5.151 -7.801 1.00 95.12 89 LYS A CA 1
ATOM 729 C C . LYS A 1 89 ? 5.652 4.512 -8.071 1.00 95.12 89 LYS A C 1
ATOM 731 O O . LYS A 1 89 ? 5.078 4.653 -9.153 1.00 95.12 89 LYS A O 1
ATOM 736 N N . SER A 1 90 ? 5.123 3.800 -7.085 1.00 94.88 90 SER A N 1
ATOM 737 C CA . SER A 1 90 ? 3.727 3.380 -7.083 1.00 94.88 90 SER A CA 1
ATOM 738 C C . SER A 1 90 ? 2.809 4.557 -6.767 1.00 94.88 90 SER A C 1
ATOM 740 O O . SER A 1 90 ? 3.206 5.565 -6.182 1.00 94.88 90 SER A O 1
ATOM 742 N N . ARG A 1 91 ? 1.520 4.396 -7.054 1.00 93.69 91 ARG A N 1
ATOM 743 C CA . ARG A 1 91 ? 0.503 5.215 -6.385 1.00 93.69 91 ARG A CA 1
ATOM 744 C C . ARG A 1 91 ? 0.594 5.055 -4.862 1.00 93.69 91 ARG A C 1
ATOM 746 O O . ARG A 1 91 ? 0.975 3.987 -4.372 1.00 93.69 91 ARG A O 1
ATOM 753 N N . ILE A 1 92 ? 0.164 6.079 -4.130 1.00 95.44 92 ILE A N 1
ATOM 754 C CA . ILE A 1 92 ? -0.110 5.939 -2.699 1.00 95.44 92 ILE A CA 1
ATOM 755 C C . ILE A 1 92 ? -1.387 5.105 -2.550 1.00 95.44 92 ILE A C 1
ATOM 757 O O . ILE A 1 92 ? -2.391 5.343 -3.228 1.00 95.44 92 ILE A O 1
ATOM 761 N N . ARG A 1 93 ? -1.321 4.086 -1.700 1.00 95.62 93 ARG A N 1
ATOM 762 C CA . ARG A 1 93 ? -2.435 3.210 -1.333 1.00 95.62 93 ARG A CA 1
ATOM 763 C C . ARG A 1 93 ? -2.868 3.516 0.098 1.00 95.62 93 ARG A C 1
ATOM 765 O O . ARG A 1 93 ? -2.088 4.062 0.881 1.00 95.62 93 ARG A O 1
ATOM 772 N N . LEU A 1 94 ? -4.109 3.158 0.425 1.00 95.94 94 LEU A N 1
ATOM 773 C CA . LEU A 1 94 ? -4.674 3.336 1.764 1.00 95.94 94 LEU A CA 1
ATOM 774 C C . LEU A 1 94 ? -5.043 1.988 2.377 1.00 95.94 94 LEU A C 1
ATOM 776 O O . LEU A 1 94 ? -5.584 1.114 1.699 1.00 95.94 94 LEU A O 1
ATOM 780 N N . ALA A 1 95 ? -4.787 1.832 3.672 1.00 96.38 95 ALA A N 1
ATOM 781 C CA . ALA A 1 95 ? -5.221 0.671 4.438 1.00 96.38 95 ALA A CA 1
ATOM 782 C C . ALA A 1 95 ? -5.576 1.069 5.869 1.00 96.38 95 ALA A C 1
ATOM 784 O O . ALA A 1 95 ? -4.838 1.819 6.502 1.00 96.38 95 ALA A O 1
ATOM 785 N N . LYS A 1 96 ? -6.686 0.535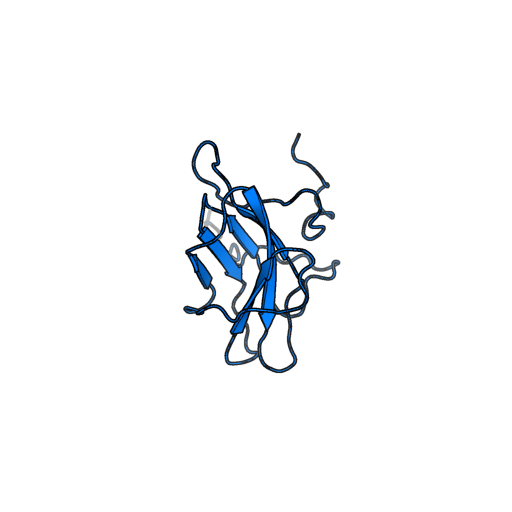 6.385 1.00 96.12 96 LYS A N 1
ATOM 786 C CA . LYS A 1 96 ? -7.070 0.708 7.786 1.00 96.12 96 LYS A CA 1
ATOM 787 C C . LYS A 1 96 ? -6.717 -0.550 8.559 1.00 96.12 96 LYS A C 1
ATOM 789 O O . LYS A 1 96 ? -7.249 -1.614 8.246 1.00 96.12 96 LYS A O 1
ATOM 794 N N . CYS A 1 97 ? -5.854 -0.433 9.563 1.00 95.31 97 CYS A N 1
ATOM 795 C CA . CYS A 1 97 ? -5.597 -1.542 10.476 1.00 95.31 97 CYS A CA 1
ATOM 796 C C . CYS A 1 97 ? -6.823 -1.782 11.354 1.00 95.31 97 CYS A C 1
ATOM 798 O O . CYS A 1 97 ? -7.481 -0.845 11.812 1.00 95.31 97 CYS A O 1
ATOM 800 N N . GLY A 1 98 ? -7.128 -3.046 11.607 1.00 92.88 98 GLY A N 1
ATOM 801 C CA . GLY A 1 98 ? -8.260 -3.414 12.437 1.00 92.88 98 GLY A CA 1
ATOM 802 C C . GLY A 1 98 ? -8.627 -4.880 12.326 1.00 92.88 98 GLY A C 1
ATOM 803 O O . GLY A 1 98 ? -8.134 -5.623 11.478 1.00 92.88 98 GLY A O 1
ATOM 804 N N . LYS A 1 99 ? -9.514 -5.305 13.223 1.00 90.31 99 LYS A N 1
ATOM 805 C CA . LYS A 1 99 ? -10.014 -6.674 13.225 1.00 90.31 99 LYS A CA 1
ATOM 806 C C . LYS A 1 99 ? -10.971 -6.883 12.055 1.00 90.31 99 LYS A C 1
ATOM 808 O O . LYS A 1 99 ? -11.981 -6.194 11.937 1.00 90.31 99 LYS A O 1
ATOM 813 N N . SER A 1 100 ? -10.675 -7.874 11.230 1.00 85.88 100 SER A N 1
ATOM 814 C CA . SER A 1 100 ? -11.536 -8.338 10.148 1.00 85.88 100 SER A CA 1
ATOM 815 C C . SER A 1 100 ? -12.285 -9.609 10.552 1.00 85.88 100 SER A C 1
ATOM 817 O O . SER A 1 100 ? -11.877 -10.352 11.449 1.00 85.88 100 SER A O 1
ATOM 819 N N . VAL A 1 101 ? -13.423 -9.855 9.903 1.00 86.38 101 VAL A N 1
ATOM 820 C CA . VAL A 1 101 ? -14.131 -11.133 10.018 1.00 86.38 101 VAL A CA 1
ATOM 821 C C . VAL A 1 101 ? -13.576 -12.069 8.946 1.00 86.38 101 VAL A C 1
ATOM 823 O O . VAL A 1 101 ? -13.756 -11.821 7.757 1.00 86.38 101 VAL A O 1
ATOM 826 N N . GLY A 1 102 ? -12.910 -13.145 9.366 1.00 87.81 102 GLY A N 1
ATOM 827 C CA . GLY A 1 102 ? -12.285 -14.110 8.456 1.00 87.81 102 GLY A CA 1
ATOM 828 C C . GLY A 1 102 ? -10.914 -13.664 7.938 1.00 87.81 102 GLY A C 1
ATOM 829 O O . GLY A 1 102 ? -10.225 -12.870 8.571 1.00 87.81 102 GLY A O 1
ATOM 830 N N . THR A 1 103 ? -10.496 -14.218 6.798 1.00 87.62 103 THR A N 1
ATOM 831 C CA . THR A 1 103 ? -9.193 -13.929 6.180 1.00 87.62 103 THR A CA 1
ATOM 832 C C . THR A 1 103 ? -9.332 -12.823 5.142 1.00 87.62 103 THR A C 1
ATOM 834 O O . THR A 1 103 ? -10.063 -12.971 4.163 1.00 87.62 103 THR A O 1
ATOM 837 N N . VAL A 1 104 ? -8.597 -11.726 5.322 1.00 89.38 104 VAL A N 1
ATOM 838 C CA . VAL A 1 104 ? -8.539 -10.647 4.328 1.00 89.38 104 VAL A CA 1
ATOM 839 C C . VAL A 1 104 ? -7.683 -11.109 3.153 1.00 89.38 104 VAL A C 1
ATOM 841 O O . VAL A 1 104 ? -6.487 -11.347 3.292 1.00 89.38 104 VAL A O 1
ATOM 844 N N . VAL A 1 105 ? -8.307 -11.262 1.986 1.00 86.62 105 VAL A N 1
ATOM 845 C CA . VAL A 1 105 ? -7.605 -11.659 0.756 1.00 86.62 105 VAL A CA 1
ATOM 846 C C . VAL A 1 105 ? -7.049 -10.434 0.038 1.00 86.62 105 VAL A C 1
ATOM 848 O O . VAL A 1 105 ? -5.881 -10.429 -0.346 1.00 86.62 105 VAL A O 1
ATOM 851 N N . ASN A 1 106 ? -7.876 -9.400 -0.123 1.00 89.31 106 ASN A N 1
ATOM 852 C CA . ASN A 1 106 ? -7.482 -8.111 -0.674 1.00 89.31 106 ASN A CA 1
ATOM 853 C C . ASN A 1 106 ? -8.413 -7.022 -0.132 1.00 89.31 106 ASN A C 1
ATOM 855 O O . ASN A 1 106 ? -9.634 -7.133 -0.243 1.00 89.31 106 ASN A O 1
ATOM 859 N N . TYR A 1 107 ? -7.840 -5.994 0.472 1.00 90.12 107 TYR A N 1
ATOM 860 C CA . TYR A 1 107 ? -8.560 -4.896 1.088 1.00 90.12 107 TYR A CA 1
ATOM 861 C C . TYR A 1 107 ? -8.772 -3.763 0.091 1.00 90.12 107 TYR A C 1
ATOM 863 O O . TYR A 1 107 ? -7.841 -3.299 -0.569 1.00 90.12 107 TYR A O 1
ATOM 871 N N . LEU A 1 108 ? -10.018 -3.304 0.008 1.00 90.19 108 LEU A N 1
ATOM 872 C CA . LEU A 1 108 ? -10.425 -2.188 -0.831 1.00 90.19 108 LEU A CA 1
ATOM 873 C C . LEU A 1 108 ? -10.805 -1.032 0.086 1.00 90.19 108 LEU A C 1
ATOM 875 O O . LEU A 1 108 ? -11.908 -0.994 0.629 1.00 90.19 108 LEU A O 1
ATOM 879 N N . HIS A 1 109 ? -9.869 -0.109 0.294 1.00 91.38 109 HIS A N 1
ATOM 880 C CA . HIS A 1 109 ? -10.156 1.070 1.096 1.00 91.38 109 HIS A CA 1
ATOM 881 C C . HIS A 1 109 ? -11.210 1.939 0.377 1.00 91.38 109 HIS A C 1
ATOM 883 O O . HIS A 1 109 ? -11.007 2.259 -0.795 1.00 91.38 109 HIS A O 1
ATOM 889 N N . PRO A 1 110 ? -12.298 2.375 1.044 1.00 87.75 110 PRO A N 1
ATOM 890 C CA . PRO A 1 110 ? -13.383 3.140 0.408 1.00 87.75 110 PRO A CA 1
ATOM 891 C C . PRO A 1 110 ? -12.943 4.431 -0.295 1.00 87.75 110 PRO A C 1
ATOM 893 O O . PRO A 1 110 ? -13.576 4.872 -1.250 1.00 87.75 110 PRO A O 1
ATOM 896 N N . GLU A 1 111 ? -11.867 5.040 0.201 1.00 90.00 111 GLU A N 1
ATOM 897 C CA . GLU A 1 111 ? -11.281 6.275 -0.339 1.00 90.00 111 GLU A CA 1
ATOM 898 C C . GLU A 1 111 ? -10.051 6.030 -1.235 1.00 90.00 111 GLU A C 1
ATOM 900 O O . GLU A 1 111 ? -9.434 6.979 -1.707 1.00 90.00 111 GLU A O 1
ATOM 905 N N . ASP A 1 112 ? -9.666 4.771 -1.469 1.00 88.06 112 ASP A N 1
ATOM 906 C CA . ASP A 1 112 ? -8.579 4.431 -2.391 1.00 88.06 112 ASP A CA 1
ATOM 907 C C . ASP A 1 112 ? -9.136 4.141 -3.783 1.00 88.06 112 ASP A C 1
ATOM 909 O O . ASP A 1 112 ? -9.761 3.114 -4.049 1.00 88.06 112 ASP A O 1
ATOM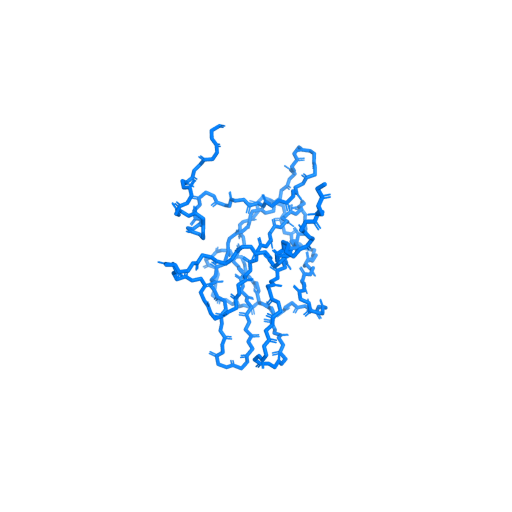 913 N N . GLU A 1 113 ? -8.863 5.048 -4.712 1.00 85.50 113 GLU A N 1
ATOM 914 C CA . GLU A 1 113 ? -9.435 4.986 -6.054 1.00 85.50 113 GLU A CA 1
ATOM 915 C C . GLU A 1 113 ? -8.758 3.966 -6.986 1.00 85.50 113 GLU A C 1
ATOM 917 O O . GLU A 1 113 ? -9.055 3.943 -8.179 1.00 85.50 113 GLU A O 1
ATOM 922 N N . CYS A 1 114 ? -7.858 3.106 -6.487 1.00 82.56 114 CYS A N 1
ATOM 923 C CA . CYS A 1 114 ? -7.100 2.172 -7.332 1.00 82.56 114 CYS A CA 1
ATOM 924 C C . CYS A 1 114 ? -7.986 1.260 -8.165 1.00 82.56 114 CYS A C 1
ATOM 926 O O . CYS A 1 114 ? -7.608 0.871 -9.268 1.00 82.56 114 CYS A O 1
ATOM 928 N N . TYR A 1 115 ? -9.161 0.945 -7.638 1.00 78.00 115 TYR A N 1
ATOM 929 C CA . TYR A 1 115 ? -10.140 0.081 -8.274 1.00 78.00 115 TYR A CA 1
ATOM 930 C C . TYR A 1 115 ? -11.435 0.823 -8.619 1.00 78.00 115 TYR A C 1
ATOM 932 O O . TYR A 1 115 ? -12.451 0.195 -8.899 1.00 78.00 115 TYR A O 1
ATOM 940 N N . ALA A 1 116 ? -11.416 2.161 -8.670 1.00 78.44 116 ALA A N 1
ATOM 941 C CA . ALA A 1 116 ? -12.603 2.944 -9.020 1.00 78.44 116 ALA A CA 1
ATOM 942 C C . ALA A 1 116 ? -13.162 2.588 -10.414 1.00 78.44 116 ALA A C 1
ATOM 944 O O . ALA A 1 116 ? -14.360 2.733 -10.654 1.00 78.44 116 ALA A O 1
ATOM 945 N N . PHE A 1 117 ? -12.321 2.057 -11.310 1.00 71.44 117 PHE A N 1
ATOM 946 C CA . PHE A 1 117 ? -12.715 1.579 -12.637 1.00 71.44 117 PHE A CA 1
ATOM 947 C C . PHE A 1 117 ? -13.637 0.352 -12.624 1.00 71.44 117 PHE A C 1
ATOM 949 O O . PHE A 1 117 ? -14.389 0.151 -13.573 1.00 71.44 117 PHE A O 1
ATOM 956 N N . SER A 1 118 ? -13.590 -0.469 -11.571 1.00 67.00 118 SER A N 1
ATOM 957 C CA . SER A 1 118 ? -14.422 -1.672 -11.419 1.00 67.00 118 SER A CA 1
ATOM 958 C C . SER A 1 118 ? -15.687 -1.433 -10.587 1.00 67.00 118 SER A C 1
ATOM 960 O O . SER A 1 118 ? -16.382 -2.383 -10.240 1.00 67.00 118 SER A O 1
ATOM 962 N N . GLY A 1 119 ? -15.996 -0.170 -10.275 1.00 63.06 119 GLY A N 1
ATOM 963 C CA . GLY A 1 119 ? -17.017 0.209 -9.302 1.00 63.06 119 GLY A CA 1
ATOM 964 C C . GLY A 1 119 ? -16.396 0.490 -7.933 1.00 63.06 119 GLY A C 1
ATOM 965 O O . GLY A 1 119 ? -15.438 -0.158 -7.523 1.00 63.06 119 GLY A O 1
ATOM 966 N N . ARG A 1 120 ? -16.917 1.503 -7.230 1.00 56.94 120 ARG A N 1
ATOM 967 C CA . ARG A 1 120 ? -16.344 1.987 -5.960 1.00 56.94 120 ARG A CA 1
ATOM 968 C C . ARG A 1 120 ? -16.713 1.134 -4.736 1.00 56.94 120 ARG A C 1
ATOM 970 O O . ARG A 1 120 ? -16.093 1.315 -3.698 1.00 56.94 120 ARG A O 1
ATOM 977 N N . TYR A 1 121 ? -17.672 0.208 -4.848 1.00 55.00 121 TYR A N 1
ATOM 978 C CA . TYR A 1 121 ? -18.156 -0.611 -3.730 1.00 55.00 121 TYR A CA 1
ATOM 979 C C . TYR A 1 121 ? -18.640 -1.982 -4.226 1.00 55.00 121 TYR A C 1
ATOM 981 O O . TYR A 1 121 ? -19.424 -2.048 -5.173 1.00 55.00 121 TYR A O 1
ATOM 989 N N . LEU A 1 122 ? -18.193 -3.063 -3.576 1.00 48.03 122 LEU A N 1
ATOM 990 C CA . LEU A 1 122 ? -18.915 -4.337 -3.572 1.00 48.03 122 LEU A CA 1
ATOM 991 C C . LEU A 1 122 ? -20.032 -4.172 -2.538 1.00 48.03 122 LEU A C 1
ATOM 993 O O . LEU A 1 122 ? -19.743 -3.987 -1.356 1.00 48.03 122 LEU A O 1
ATOM 997 N N . CYS A 1 123 ? -21.274 -4.111 -3.008 1.00 40.97 123 CYS A N 1
ATOM 998 C CA . CYS A 1 123 ? -22.455 -4.133 -2.153 1.00 40.97 123 CYS A CA 1
ATOM 999 C C . CYS A 1 123 ? -22.652 -5.502 -1.494 1.00 40.97 123 CYS A C 1
ATOM 1001 O O . CYS A 1 123 ? -22.285 -6.527 -2.114 1.00 40.97 123 CYS A O 1
#

Mean predicted aligned error: 6.9 Å

Secondary structure (DSSP, 8-state):
---------SPP--SSS--BSB-EEEEEE-SSEEEEEE---SS-S-EEEEEETT-SPPEEE-EETTEEEEESPPTT-EEEEEEEETTEEBPPEEEE-S--SS--SS---TT-GGGGGG-S---

Nearest PDB structures (foldseek):
  8a1f-assembly1_A  TM=6.355E-01  e=9.959E-04  Homo sapiens
  8a1f-assembly1_B  TM=6.463E-01  e=3.170E-03  Homo sapiens
  5j11-assembly1_C  TM=7.525E-01  e=9.548E-03  Homo sapiens
  4lpt-assembly1_A  TM=6.761E-01  e=1.329E-02  synthetic construct
  5nkq-assembly1_H  TM=6.256E-01  e=3.393E-02  Homo sapiens

pLDDT: mean 86.1, std 16.01, range [39.16, 98.25]

Sequence (123 aa):
MKGQNTWSYQPYRPFLWEVGDIYICRVVPGETTLHFEWLPHEFGETKAYFRIRGTEEWTEAAVEGTECDIAGLVNGTDYEFYVEAGEKKSRIRLAKCGKSVGTVVNYLHPEDECYAFSGRYLC

Radius of gyration: 15.39 Å; Cα contacts (8 Å, |Δi|>4): 239; chains: 1; bounding box: 39×45×42 Å